Protein AF-E6PQ91-F1 (afdb_monomer_lite)

pLDDT: mean 70.3, std 15.84, range [35.09, 85.69]

Organism: NCBI:txid410659

Radius of gyration: 25.26 Å; chains: 1; bounding box: 86×30×54 Å

Sequence (144 aa):
MIPDSFNPLPKPHRSPARTGSLPDGFEAFWSTYPCKKAKTKAVKVWESLNPDAQLLAAILTGIERDKQSDQWQRDDGRFIPHPVTWLNGRRWEDETGNANASTSPSAWWELSGFSSEAEAIDAGCQQWNWREFSAGKRIEGVTA

Structure (mmCIF, N/CA/C/O backbone):
data_AF-E6PQ91-F1
#
_entry.id   AF-E6PQ91-F1
#
loop_
_atom_site.group_PDB
_atom_site.id
_atom_site.type_symbol
_atom_site.label_atom_id
_atom_site.label_alt_id
_atom_site.label_comp_id
_atom_site.label_asym_id
_atom_site.label_entity_id
_atom_site.label_seq_id
_atom_site.pdbx_PDB_ins_code
_atom_site.Cartn_x
_atom_site.Cartn_y
_atom_site.Cartn_z
_atom_site.occupancy
_atom_site.B_iso_or_equiv
_atom_site.auth_seq_id
_atom_site.auth_comp_id
_atom_site.auth_asym_id
_atom_site.auth_atom_id
_atom_site.pdbx_PDB_model_num
ATOM 1 N N . MET A 1 1 ? 35.495 -5.457 15.706 1.00 36.72 1 MET A N 1
ATOM 2 C CA . MET A 1 1 ? 35.298 -4.108 15.138 1.00 36.72 1 MET A CA 1
ATOM 3 C C . MET A 1 1 ? 34.645 -4.280 13.782 1.00 36.72 1 MET A C 1
ATOM 5 O O . MET A 1 1 ? 35.043 -5.165 13.039 1.00 36.72 1 MET A O 1
ATOM 9 N N . ILE A 1 2 ? 33.570 -3.536 13.574 1.00 35.09 2 ILE A N 1
ATOM 10 C CA . ILE A 1 2 ? 32.559 -3.661 12.518 1.00 35.09 2 ILE A CA 1
ATOM 11 C C . ILE A 1 2 ? 33.205 -3.484 11.131 1.00 35.09 2 ILE A C 1
ATOM 13 O O . ILE A 1 2 ? 33.841 -2.452 10.918 1.00 35.09 2 ILE A O 1
ATOM 17 N N . PRO A 1 3 ? 33.093 -4.437 10.185 1.00 36.03 3 PRO A N 1
ATOM 18 C CA . PRO A 1 3 ? 33.365 -4.150 8.787 1.00 36.03 3 PRO A CA 1
ATOM 19 C C . PRO A 1 3 ? 32.104 -3.524 8.184 1.00 36.03 3 PRO A C 1
ATOM 21 O O . PRO A 1 3 ? 31.292 -4.214 7.568 1.00 36.03 3 PRO A O 1
ATOM 24 N N . ASP A 1 4 ? 31.925 -2.217 8.389 1.00 35.59 4 ASP A N 1
ATOM 25 C CA . ASP A 1 4 ? 30.936 -1.421 7.660 1.00 35.59 4 ASP A CA 1
ATOM 26 C C . ASP A 1 4 ? 31.350 -1.384 6.189 1.00 35.59 4 ASP A C 1
ATOM 28 O O . ASP A 1 4 ? 32.138 -0.552 5.731 1.00 35.59 4 ASP A O 1
ATOM 32 N N . SER A 1 5 ? 30.860 -2.387 5.465 1.00 38.12 5 SER A N 1
ATOM 33 C CA . SER A 1 5 ? 30.945 -2.500 4.023 1.00 38.12 5 SER A CA 1
ATOM 34 C C . SER A 1 5 ? 30.253 -1.286 3.422 1.00 38.12 5 SER A C 1
ATOM 36 O O . SER A 1 5 ? 29.041 -1.268 3.224 1.00 38.12 5 SER A O 1
ATOM 38 N N . PHE A 1 6 ? 31.052 -0.262 3.129 1.00 45.38 6 PHE A N 1
ATOM 39 C CA . PHE A 1 6 ? 30.723 0.801 2.194 1.00 45.38 6 PHE A CA 1
ATOM 40 C C . PHE A 1 6 ? 30.440 0.157 0.832 1.00 45.38 6 PHE A C 1
ATOM 42 O O . PHE A 1 6 ? 31.322 0.036 -0.014 1.00 45.38 6 PHE A O 1
ATOM 49 N N . ASN A 1 7 ? 29.204 -0.300 0.636 1.00 44.72 7 ASN A N 1
ATOM 50 C CA . ASN A 1 7 ? 28.706 -0.724 -0.657 1.00 44.72 7 ASN A CA 1
ATOM 51 C C . ASN A 1 7 ? 28.346 0.549 -1.439 1.00 44.72 7 ASN A C 1
ATOM 53 O O . ASN A 1 7 ? 27.401 1.252 -1.065 1.00 44.72 7 ASN A O 1
ATOM 57 N N . PRO A 1 8 ? 29.116 0.925 -2.471 1.00 38.66 8 PRO A N 1
ATOM 58 C CA . PRO A 1 8 ? 28.908 2.185 -3.162 1.00 38.66 8 PRO A CA 1
ATOM 59 C C . PRO A 1 8 ? 27.568 2.152 -3.905 1.00 38.66 8 PRO A C 1
ATOM 61 O O . PRO A 1 8 ? 27.329 1.295 -4.755 1.00 38.66 8 PRO A O 1
ATOM 64 N N . LEU A 1 9 ? 26.705 3.123 -3.595 1.00 36.88 9 LEU A N 1
ATOM 65 C CA . LEU A 1 9 ? 25.474 3.415 -4.329 1.00 36.88 9 LEU A CA 1
ATOM 66 C C . LEU A 1 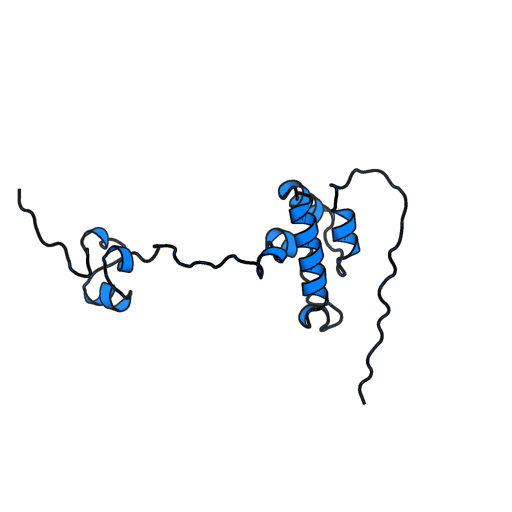9 ? 25.736 3.370 -5.849 1.00 36.88 9 LEU A C 1
ATOM 68 O O . LEU A 1 9 ? 26.633 4.076 -6.329 1.00 36.88 9 LEU A O 1
ATOM 72 N N . PRO A 1 10 ? 24.965 2.602 -6.642 1.00 40.94 10 PRO A N 1
ATOM 73 C CA . PRO A 1 10 ? 25.044 2.711 -8.087 1.00 40.94 10 PRO A CA 1
ATOM 74 C C . PRO A 1 10 ? 24.591 4.117 -8.500 1.00 40.94 10 PRO A C 1
ATOM 76 O O . PRO A 1 10 ? 23.462 4.541 -8.262 1.00 40.94 10 PRO A O 1
ATOM 79 N N . LYS A 1 11 ? 25.538 4.838 -9.098 1.00 39.62 11 LYS A N 1
ATOM 80 C CA . LYS A 1 11 ? 25.424 6.172 -9.702 1.00 39.62 11 LYS A CA 1
ATOM 81 C C . LYS A 1 11 ? 24.215 6.219 -10.655 1.00 39.62 11 LYS A C 1
ATOM 83 O O . LYS A 1 11 ? 23.959 5.210 -11.318 1.00 39.62 11 LYS A O 1
ATOM 88 N N . PRO A 1 12 ? 23.512 7.360 -10.807 1.00 40.59 12 PRO A N 1
ATOM 89 C CA . PRO A 1 12 ? 22.415 7.476 -11.762 1.00 40.59 12 PRO A CA 1
ATOM 90 C C . PRO A 1 12 ? 22.959 7.256 -13.177 1.00 40.59 12 PRO A C 1
ATOM 92 O O . PRO A 1 12 ? 23.655 8.102 -13.740 1.00 40.59 12 PRO A O 1
ATOM 95 N N . HIS A 1 13 ? 22.680 6.085 -13.750 1.00 39.12 13 HIS A N 1
ATOM 96 C CA . HIS A 1 13 ? 23.072 5.770 -15.114 1.00 39.12 13 HIS A CA 1
ATOM 97 C C . HIS A 1 13 ? 22.100 6.479 -16.056 1.00 39.12 13 HIS A C 1
ATOM 99 O O . HIS A 1 13 ? 21.082 5.918 -16.465 1.00 39.12 13 HIS A O 1
ATOM 105 N N . ARG A 1 14 ? 22.418 7.737 -16.384 1.00 52.03 14 ARG A N 1
ATOM 106 C CA . ARG A 1 14 ? 21.847 8.453 -17.526 1.00 52.03 14 ARG A CA 1
ATOM 107 C C . ARG A 1 14 ? 22.086 7.592 -18.766 1.00 52.03 14 ARG A C 1
ATOM 109 O O . ARG A 1 14 ? 23.173 7.604 -19.333 1.00 52.03 14 ARG A O 1
ATOM 116 N N . SER A 1 15 ? 21.080 6.819 -19.155 1.00 43.84 15 SER A N 1
ATOM 117 C CA . SER A 1 15 ? 21.093 6.018 -20.377 1.00 43.84 15 SER A CA 1
ATOM 118 C C . SER A 1 15 ? 20.114 6.674 -21.342 1.00 43.84 15 SER A C 1
ATOM 120 O O . SER A 1 15 ? 18.909 6.542 -21.146 1.00 43.84 15 SER A O 1
ATOM 122 N N . PRO A 1 16 ? 20.584 7.435 -22.341 1.00 55.44 16 PRO A N 1
ATOM 123 C CA . PRO A 1 16 ? 19.697 8.027 -23.323 1.00 55.44 16 PRO A CA 1
ATOM 124 C C . PRO A 1 16 ? 19.227 6.957 -24.319 1.00 55.44 16 PRO A C 1
ATOM 126 O O . PRO A 1 16 ? 20.029 6.190 -24.842 1.00 55.44 16 PRO A O 1
ATOM 129 N N . ALA A 1 17 ? 17.921 6.983 -24.593 1.00 52.81 17 ALA A N 1
ATOM 130 C CA . ALA A 1 17 ? 17.237 6.459 -25.774 1.00 52.81 17 ALA A CA 1
ATOM 131 C C . ALA A 1 17 ? 17.314 4.944 -26.058 1.00 52.81 17 ALA A C 1
ATOM 133 O O . ALA A 1 17 ? 18.310 4.425 -26.549 1.00 52.81 17 ALA A O 1
ATOM 134 N N . ARG A 1 18 ? 16.159 4.274 -25.924 1.00 43.28 18 ARG A N 1
ATOM 135 C CA . ARG A 1 18 ? 15.545 3.486 -27.013 1.00 43.28 18 ARG A CA 1
ATOM 136 C C . ARG A 1 18 ? 14.042 3.303 -26.752 1.00 43.28 18 ARG A C 1
ATOM 138 O O . ARG A 1 18 ? 13.630 2.430 -26.001 1.00 43.28 18 ARG A O 1
ATOM 145 N N . THR A 1 19 ? 13.273 4.205 -27.362 1.00 46.62 19 THR A N 1
ATOM 146 C CA . THR A 1 19 ? 11.939 4.015 -27.966 1.00 46.62 19 THR A CA 1
ATOM 147 C C . THR A 1 19 ? 11.053 2.888 -27.424 1.00 46.62 19 THR A C 1
ATOM 149 O O . THR A 1 19 ? 11.194 1.722 -27.792 1.00 46.62 19 THR A O 1
ATOM 152 N N . GLY A 1 20 ? 10.060 3.303 -26.648 1.00 47.81 20 GLY A N 1
ATOM 153 C CA . GLY A 1 20 ? 8.885 2.545 -26.241 1.00 47.81 20 GLY A CA 1
ATOM 154 C C . GLY A 1 20 ? 8.354 3.244 -25.005 1.00 47.81 20 GLY A C 1
ATOM 155 O O . GLY A 1 20 ? 8.860 2.960 -23.928 1.00 47.81 20 GLY A O 1
ATOM 156 N N . SER A 1 21 ? 7.477 4.241 -25.186 1.00 58.25 21 SER A N 1
ATOM 157 C CA . SER A 1 21 ? 7.013 5.152 -24.130 1.00 58.25 21 SER A CA 1
ATOM 158 C C . SER A 1 21 ? 6.598 4.380 -22.882 1.00 58.25 21 SER A C 1
ATOM 160 O O . SER A 1 21 ? 5.493 3.849 -22.811 1.00 58.25 21 SER A O 1
ATOM 162 N N . LEU A 1 22 ? 7.506 4.283 -21.911 1.00 64.50 22 LEU A N 1
ATOM 163 C CA . LEU A 1 22 ? 7.146 3.847 -20.577 1.00 64.50 22 LEU A CA 1
ATOM 164 C C . LEU A 1 22 ? 6.313 4.977 -19.964 1.00 64.50 22 LEU A C 1
ATOM 166 O O . LEU A 1 22 ? 6.584 6.146 -20.254 1.00 64.50 22 LEU A O 1
ATOM 170 N N . PRO A 1 23 ? 5.300 4.644 -19.157 1.00 67.81 23 PRO A N 1
ATOM 171 C CA . PRO A 1 23 ? 4.496 5.650 -18.484 1.00 67.81 23 PRO A CA 1
ATOM 172 C C . PRO A 1 23 ? 5.384 6.589 -17.661 1.00 67.81 23 PRO A C 1
ATOM 174 O O . PRO A 1 23 ? 6.396 6.164 -17.089 1.00 67.81 23 PRO A O 1
ATOM 177 N N . ASP A 1 24 ? 5.014 7.869 -17.640 1.00 69.94 24 ASP A N 1
ATOM 178 C CA . ASP A 1 24 ? 5.771 8.915 -16.953 1.00 69.94 24 ASP A CA 1
ATOM 179 C C . ASP A 1 24 ? 5.992 8.531 -15.475 1.00 69.94 24 ASP A C 1
ATOM 181 O O . ASP A 1 24 ? 5.142 7.899 -14.840 1.00 69.94 24 ASP A O 1
ATOM 185 N N . GLY A 1 25 ? 7.197 8.774 -14.956 1.00 74.12 25 GLY A N 1
ATOM 186 C CA . GLY A 1 25 ? 7.590 8.361 -13.604 1.00 74.12 25 GLY A CA 1
ATOM 187 C C . GLY A 1 25 ? 7.962 6.882 -13.405 1.00 74.12 25 GLY A C 1
ATOM 188 O O . GLY A 1 25 ? 8.700 6.575 -12.464 1.00 74.12 25 GLY A O 1
ATOM 189 N N . PHE A 1 26 ? 7.566 5.959 -14.294 1.00 80.56 26 PHE A N 1
ATOM 190 C CA . PHE A 1 26 ? 7.927 4.538 -14.153 1.00 80.56 26 PHE A CA 1
ATOM 191 C C . PHE A 1 26 ? 9.436 4.311 -14.265 1.00 80.56 26 PHE A C 1
ATOM 193 O O . PHE A 1 26 ? 9.996 3.459 -13.578 1.00 80.56 26 PHE A O 1
ATOM 200 N N . GLU A 1 27 ? 10.123 5.064 -15.126 1.00 80.94 27 GLU A N 1
ATOM 201 C CA . GLU A 1 27 ? 11.576 4.949 -15.277 1.00 80.94 27 GLU A CA 1
ATOM 202 C C . GLU A 1 27 ? 12.323 5.401 -14.014 1.00 80.94 27 GLU A C 1
ATOM 204 O O . GLU A 1 27 ? 13.299 4.756 -13.616 1.00 80.94 27 GLU A O 1
ATOM 209 N N . ALA A 1 28 ? 11.834 6.456 -13.352 1.00 80.62 28 ALA A N 1
ATOM 210 C CA . ALA A 1 28 ? 12.370 6.926 -12.079 1.00 80.62 28 ALA A CA 1
ATOM 211 C C . ALA A 1 28 ? 12.176 5.858 -10.993 1.00 80.62 28 ALA A C 1
ATOM 213 O O . ALA A 1 28 ? 13.149 5.421 -10.380 1.00 80.62 28 ALA A O 1
ATOM 214 N N . PHE A 1 29 ? 10.951 5.339 -10.856 1.00 83.25 29 PHE A N 1
ATOM 215 C CA . PHE A 1 29 ? 10.625 4.207 -9.983 1.00 83.25 29 PHE A CA 1
ATOM 216 C C . PHE A 1 29 ? 11.549 3.000 -10.225 1.00 83.25 29 PHE A C 1
ATOM 218 O O . PHE A 1 29 ? 12.181 2.474 -9.306 1.00 83.25 29 PHE A O 1
ATOM 225 N N . TRP A 1 30 ? 11.678 2.582 -11.486 1.00 83.50 30 TRP A N 1
ATOM 226 C CA . TRP A 1 30 ? 12.459 1.413 -11.886 1.00 83.50 30 TRP A CA 1
ATOM 227 C C . TRP A 1 30 ? 13.964 1.602 -11.673 1.00 83.50 30 TRP A C 1
ATOM 229 O O . TRP A 1 30 ? 14.700 0.633 -11.477 1.00 83.50 30 TRP A O 1
ATOM 239 N N . SER A 1 31 ? 14.445 2.842 -11.730 1.00 79.88 31 SER A N 1
ATOM 240 C CA . SER A 1 31 ? 15.849 3.174 -11.496 1.00 79.88 31 SER A CA 1
ATOM 241 C C . SER A 1 31 ? 16.205 3.150 -10.012 1.00 79.88 31 SER A C 1
ATOM 243 O O . SER A 1 31 ? 17.278 2.642 -9.681 1.00 79.88 31 SER A O 1
ATOM 245 N N . THR A 1 32 ? 15.299 3.610 -9.145 1.00 79.69 32 THR A N 1
ATOM 246 C CA . THR A 1 32 ? 15.467 3.637 -7.682 1.00 79.69 32 THR A CA 1
ATOM 247 C C . THR A 1 32 ? 15.401 2.242 -7.055 1.00 79.69 32 THR A C 1
ATOM 249 O O . THR A 1 32 ? 16.083 1.980 -6.062 1.00 79.69 32 THR A O 1
ATOM 252 N N . TYR A 1 33 ? 14.622 1.328 -7.645 1.00 81.31 33 TYR A N 1
ATOM 253 C CA . TYR A 1 33 ? 14.413 -0.012 -7.100 1.00 81.31 33 TYR A CA 1
ATOM 254 C C . TYR A 1 33 ? 15.667 -0.912 -7.237 1.00 81.31 33 TYR A C 1
ATOM 256 O O . TYR A 1 33 ? 16.143 -1.129 -8.359 1.00 81.31 33 TYR A O 1
ATOM 264 N N . PRO A 1 34 ? 16.194 -1.493 -6.139 1.00 73.62 34 PRO A N 1
ATOM 265 C CA . PRO A 1 34 ? 17.400 -2.330 -6.177 1.00 73.62 34 PRO A CA 1
ATOM 266 C C . PRO A 1 34 ? 17.203 -3.675 -6.907 1.00 73.62 34 PRO A C 1
ATOM 268 O O . PRO A 1 34 ? 18.096 -4.115 -7.630 1.00 73.62 34 PRO A O 1
ATOM 271 N N . CYS A 1 35 ? 16.027 -4.311 -6.795 1.00 74.62 35 CYS A N 1
ATOM 272 C CA . CYS A 1 35 ? 15.731 -5.619 -7.404 1.00 74.62 35 CYS A CA 1
ATOM 273 C C . CYS A 1 35 ? 14.767 -5.516 -8.606 1.00 74.62 35 CYS A C 1
ATOM 275 O O . CYS A 1 35 ? 13.543 -5.564 -8.482 1.00 74.62 35 CYS A O 1
ATOM 277 N N . LYS A 1 36 ? 15.317 -5.394 -9.816 1.00 74.19 36 LYS A N 1
ATOM 278 C CA . LYS A 1 36 ? 14.560 -5.138 -11.057 1.00 74.19 36 LYS A CA 1
ATOM 279 C C . LYS A 1 36 ? 14.060 -6.429 -11.713 1.00 74.19 36 LYS A C 1
ATOM 281 O O . LYS A 1 36 ? 14.533 -6.823 -12.778 1.00 74.19 36 LYS A O 1
ATOM 286 N N . LYS A 1 37 ? 13.103 -7.112 -11.079 1.00 72.50 37 LYS A N 1
ATOM 287 C CA . LYS A 1 37 ? 12.505 -8.359 -11.598 1.00 72.50 37 LYS A CA 1
ATOM 288 C C . LYS A 1 37 ? 11.116 -8.130 -12.205 1.00 72.50 37 LYS A C 1
ATOM 290 O O . LYS A 1 37 ? 10.339 -7.326 -11.708 1.00 72.50 37 LYS A O 1
ATOM 295 N N . ALA A 1 38 ? 10.795 -8.881 -13.264 1.00 76.12 38 ALA A N 1
ATOM 296 C CA . ALA A 1 38 ? 9.479 -8.898 -13.921 1.00 76.12 38 ALA A CA 1
ATOM 297 C C . ALA A 1 38 ? 8.973 -7.526 -14.435 1.00 76.12 38 ALA A C 1
ATOM 299 O O . ALA A 1 38 ? 7.826 -7.147 -14.194 1.00 76.12 38 ALA A O 1
ATOM 300 N N . LYS A 1 39 ? 9.808 -6.805 -15.205 1.00 77.06 39 LYS A N 1
ATOM 301 C CA . LYS A 1 39 ? 9.501 -5.466 -15.756 1.00 77.06 39 LYS A CA 1
ATOM 302 C C . LYS A 1 39 ? 8.143 -5.389 -16.459 1.00 77.06 39 LYS A C 1
ATOM 304 O O . LYS A 1 39 ? 7.365 -4.495 -16.164 1.00 77.06 39 LYS A O 1
ATOM 309 N N . THR A 1 40 ? 7.816 -6.350 -17.323 1.00 80.56 40 THR A N 1
ATOM 310 C CA . THR A 1 40 ? 6.553 -6.365 -18.085 1.00 80.56 40 THR A CA 1
ATOM 311 C C . THR A 1 40 ? 5.315 -6.380 -17.186 1.00 80.56 40 THR A C 1
ATOM 313 O O . THR A 1 40 ? 4.328 -5.710 -17.467 1.00 80.56 40 THR A O 1
ATOM 316 N N . LYS A 1 41 ? 5.363 -7.128 -16.078 1.00 82.38 41 LYS A N 1
ATOM 317 C CA . LYS A 1 41 ? 4.265 -7.176 -15.104 1.00 82.38 41 LYS A CA 1
ATOM 318 C C . LYS A 1 41 ? 4.184 -5.873 -14.310 1.00 82.38 41 LYS A C 1
ATOM 320 O O . LYS A 1 41 ? 3.084 -5.420 -14.027 1.00 82.38 41 LYS A O 1
ATOM 325 N N . ALA A 1 42 ? 5.330 -5.274 -13.983 1.00 82.81 42 ALA A N 1
ATOM 326 C CA . ALA A 1 42 ? 5.383 -4.017 -13.245 1.00 82.81 42 ALA A CA 1
ATOM 327 C C . ALA A 1 42 ? 4.820 -2.860 -14.076 1.00 82.81 42 ALA A C 1
ATOM 329 O O . ALA A 1 42 ? 4.011 -2.103 -13.558 1.00 82.81 42 ALA A O 1
ATOM 330 N N . VAL A 1 43 ? 5.166 -2.785 -15.367 1.00 83.69 43 VAL A N 1
ATOM 331 C CA . VAL A 1 43 ? 4.591 -1.804 -16.303 1.00 83.69 43 VAL A CA 1
ATOM 332 C C . VAL A 1 43 ? 3.073 -1.954 -16.361 1.00 83.69 43 VAL A C 1
ATOM 334 O O . VAL A 1 43 ? 2.374 -0.979 -16.144 1.00 83.69 43 VAL A O 1
ATOM 337 N N . LYS A 1 44 ? 2.553 -3.179 -16.514 1.00 85.12 44 LYS A N 1
ATOM 338 C CA . LYS A 1 44 ? 1.101 -3.413 -16.562 1.00 85.12 44 LYS A CA 1
ATOM 339 C C . LYS A 1 44 ? 0.369 -2.945 -15.297 1.00 85.12 44 LYS A C 1
ATOM 341 O O . LYS A 1 44 ? -0.729 -2.403 -15.381 1.00 85.12 44 LYS A O 1
ATOM 346 N N . VAL A 1 45 ? 0.956 -3.178 -14.122 1.00 85.06 45 VAL A N 1
ATOM 347 C CA . VAL A 1 45 ? 0.388 -2.702 -12.849 1.00 85.06 45 VAL A CA 1
ATOM 348 C C . VAL A 1 45 ? 0.483 -1.185 -12.755 1.00 85.06 45 VAL A C 1
ATOM 350 O O . VAL A 1 45 ? -0.474 -0.552 -12.336 1.00 85.06 45 VAL A O 1
ATOM 353 N N . TRP A 1 46 ? 1.596 -0.598 -13.189 1.00 84.62 46 TRP A N 1
ATOM 354 C CA . TRP A 1 46 ? 1.786 0.848 -13.210 1.00 84.62 46 TRP A CA 1
ATOM 355 C C . TRP A 1 46 ? 0.799 1.558 -14.140 1.00 84.62 46 TRP A C 1
ATOM 357 O O . TRP A 1 46 ? 0.207 2.558 -13.757 1.00 84.62 46 TRP A O 1
ATOM 367 N N . GLU A 1 47 ? 0.569 1.019 -15.337 1.00 83.69 47 GLU A N 1
ATOM 368 C CA . GLU A 1 47 ? -0.436 1.521 -16.279 1.00 83.69 47 GLU A CA 1
ATOM 369 C C . GLU A 1 47 ? -1.848 1.432 -15.690 1.00 83.69 47 GLU A C 1
ATOM 371 O O . GLU A 1 47 ? -2.637 2.360 -15.834 1.00 83.69 47 GLU A O 1
ATOM 376 N N . SER A 1 48 ? -2.154 0.336 -14.987 1.00 83.75 48 SER A N 1
ATOM 377 C CA . SER A 1 48 ? -3.435 0.173 -14.294 1.00 83.75 48 SER A CA 1
ATOM 378 C C . SER A 1 48 ? -3.581 1.092 -13.080 1.00 83.75 48 SER A C 1
ATOM 380 O O . SER A 1 48 ? -4.705 1.434 -12.725 1.00 83.75 48 SER A O 1
ATOM 382 N N . LEU A 1 49 ? -2.474 1.436 -12.420 1.00 81.31 49 LEU A N 1
ATOM 383 C CA . LEU A 1 49 ? -2.442 2.346 -11.278 1.00 81.31 49 LEU A CA 1
ATOM 384 C C . LEU A 1 49 ? -2.579 3.803 -11.731 1.00 81.31 49 LEU A C 1
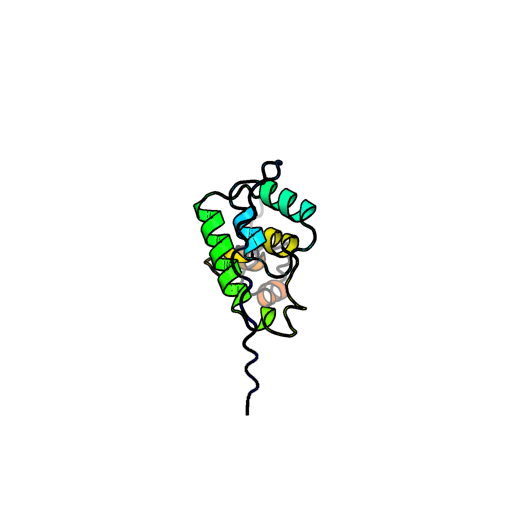ATOM 386 O O . LEU A 1 49 ? -3.165 4.596 -11.005 1.00 81.31 49 LEU A O 1
ATOM 390 N N . ASN A 1 50 ? -2.047 4.121 -12.916 1.00 81.38 50 ASN A N 1
ATOM 391 C CA . ASN A 1 50 ? -2.011 5.450 -13.522 1.00 81.38 50 ASN A CA 1
ATOM 392 C C . ASN A 1 50 ? -1.641 6.546 -12.501 1.00 81.38 50 ASN A C 1
ATOM 394 O O . ASN A 1 50 ? -2.482 7.370 -12.135 1.00 81.38 50 ASN A O 1
ATOM 398 N N . PRO A 1 51 ? -0.411 6.502 -11.954 1.00 77.00 51 PRO A N 1
ATOM 399 C CA . PRO A 1 51 ? -0.042 7.392 -10.872 1.00 77.00 51 PRO A CA 1
ATOM 400 C C . PRO A 1 51 ? 0.081 8.839 -11.347 1.00 77.00 51 PRO A C 1
ATOM 402 O O . PRO A 1 51 ? 0.847 9.140 -12.259 1.00 77.00 51 PRO A O 1
ATOM 405 N N . ASP A 1 52 ? -0.649 9.731 -10.678 1.00 82.50 52 ASP A N 1
ATOM 406 C CA . ASP A 1 52 ? -0.485 11.180 -10.809 1.00 82.50 52 ASP A CA 1
ATOM 407 C C . ASP A 1 52 ? 0.873 11.641 -10.239 1.00 82.50 52 ASP A C 1
ATOM 409 O O . ASP A 1 52 ? 1.516 10.913 -9.479 1.00 82.50 52 ASP A O 1
ATOM 413 N N . ALA A 1 53 ? 1.304 12.866 -10.548 1.00 79.25 53 ALA A N 1
ATOM 414 C CA . ALA A 1 53 ? 2.531 13.462 -10.020 1.00 79.25 53 ALA A CA 1
ATOM 415 C C . ALA A 1 53 ? 2.632 13.386 -8.483 1.00 79.25 53 ALA A C 1
ATOM 417 O O . ALA A 1 53 ? 3.706 13.092 -7.950 1.00 79.25 53 ALA A O 1
ATOM 418 N N . GLN A 1 54 ? 1.522 13.588 -7.763 1.00 79.94 54 GLN A N 1
ATOM 419 C CA . GLN A 1 54 ? 1.513 13.474 -6.300 1.00 79.94 54 GLN A CA 1
ATOM 420 C C . GLN A 1 54 ? 1.720 12.023 -5.836 1.00 79.94 54 GLN A C 1
ATOM 422 O O . GLN A 1 54 ? 2.453 11.760 -4.880 1.00 79.94 54 GLN A O 1
ATOM 427 N N . LEU A 1 55 ? 1.100 11.069 -6.534 1.00 82.50 55 LEU A N 1
ATOM 428 C CA . LEU A 1 55 ? 1.200 9.646 -6.225 1.00 82.50 55 LEU A CA 1
ATOM 429 C C . LEU A 1 55 ? 2.592 9.098 -6.563 1.00 82.50 55 LEU A C 1
ATOM 431 O O . LEU A 1 55 ? 3.161 8.329 -5.793 1.00 82.50 55 LEU A O 1
ATOM 435 N N . LEU A 1 56 ? 3.177 9.547 -7.672 1.00 83.88 56 LEU A N 1
ATOM 436 C CA . LEU A 1 56 ? 4.551 9.243 -8.053 1.00 83.88 56 LEU A CA 1
ATOM 437 C C . LEU A 1 56 ? 5.543 9.692 -6.976 1.00 83.88 56 LEU A C 1
ATOM 439 O O . LEU A 1 56 ? 6.425 8.918 -6.603 1.00 83.88 56 LEU A O 1
ATOM 443 N N . ALA A 1 57 ? 5.391 10.912 -6.455 1.00 84.31 57 ALA A N 1
ATOM 444 C CA . ALA A 1 57 ? 6.230 11.404 -5.367 1.00 84.31 57 ALA A CA 1
ATOM 445 C C . ALA A 1 57 ? 6.111 10.508 -4.122 1.00 84.31 57 ALA A C 1
ATOM 447 O O . ALA A 1 57 ? 7.130 10.086 -3.579 1.00 84.31 57 ALA A O 1
ATOM 448 N N . ALA A 1 58 ? 4.886 10.132 -3.733 1.00 84.31 58 ALA A N 1
ATOM 449 C CA . ALA A 1 58 ? 4.650 9.231 -2.605 1.00 84.31 58 ALA A CA 1
ATOM 450 C C . ALA A 1 58 ? 5.286 7.845 -2.817 1.00 84.31 58 ALA A C 1
ATOM 452 O O . ALA A 1 58 ? 5.939 7.319 -1.918 1.00 84.31 58 ALA A O 1
ATOM 453 N N . ILE A 1 59 ? 5.165 7.282 -4.023 1.00 85.19 59 ILE A N 1
ATOM 454 C CA . ILE A 1 59 ? 5.803 6.019 -4.408 1.00 85.19 59 ILE A CA 1
ATOM 455 C C . ILE A 1 59 ? 7.327 6.106 -4.261 1.00 85.19 59 ILE A C 1
ATOM 457 O O . ILE A 1 59 ? 7.939 5.217 -3.668 1.00 85.19 59 ILE A O 1
ATOM 461 N N . LEU A 1 60 ? 7.948 7.166 -4.784 1.00 83.50 60 LEU A N 1
ATOM 462 C CA . LEU A 1 60 ? 9.397 7.350 -4.705 1.00 83.50 60 LEU A CA 1
ATOM 463 C C . LEU A 1 60 ? 9.861 7.482 -3.250 1.00 83.50 60 LEU A C 1
ATOM 465 O O . LEU A 1 60 ? 10.781 6.770 -2.849 1.00 83.50 60 LEU A O 1
ATOM 469 N N . THR A 1 61 ? 9.176 8.297 -2.443 1.00 84.06 61 THR A N 1
ATOM 470 C CA . THR A 1 61 ? 9.454 8.435 -1.006 1.00 84.06 61 THR A CA 1
ATOM 471 C C . THR A 1 61 ? 9.282 7.111 -0.257 1.00 84.06 61 THR A C 1
ATOM 473 O O . THR A 1 61 ? 10.119 6.764 0.577 1.00 84.06 61 THR A O 1
ATOM 476 N N . GLY A 1 62 ? 8.246 6.333 -0.584 1.00 84.06 62 GLY A N 1
ATOM 477 C CA . GLY A 1 62 ? 8.019 5.009 -0.007 1.00 84.06 62 GLY A CA 1
ATOM 478 C C . GLY A 1 62 ? 9.182 4.054 -0.273 1.00 84.06 62 GLY A C 1
ATOM 479 O O . GLY A 1 62 ? 9.641 3.377 0.641 1.00 84.06 62 GLY A O 1
ATOM 480 N N . ILE A 1 63 ? 9.722 4.047 -1.495 1.00 83.50 63 ILE A N 1
ATOM 481 C CA . ILE A 1 63 ? 10.873 3.201 -1.857 1.00 83.50 63 ILE A CA 1
ATOM 482 C C . ILE A 1 63 ? 12.135 3.642 -1.136 1.00 83.50 63 ILE A C 1
ATOM 484 O O . ILE A 1 63 ? 12.909 2.790 -0.712 1.00 83.50 63 ILE A O 1
ATOM 488 N N . GLU A 1 64 ? 12.375 4.947 -1.008 1.00 82.94 64 GLU A N 1
ATOM 489 C CA . GLU A 1 64 ? 13.536 5.440 -0.267 1.00 82.94 64 GLU A CA 1
ATOM 490 C C . GLU A 1 64 ? 13.485 5.014 1.204 1.00 82.94 64 GLU A C 1
ATOM 492 O O . GLU A 1 64 ? 14.501 4.558 1.728 1.00 82.94 64 GLU A O 1
ATOM 497 N N . ARG A 1 65 ? 12.303 5.058 1.830 1.00 80.25 65 ARG A N 1
ATOM 498 C CA . ARG A 1 65 ? 12.074 4.549 3.191 1.00 80.25 65 ARG A CA 1
ATOM 499 C C . ARG A 1 65 ? 12.309 3.040 3.286 1.00 80.25 65 ARG A C 1
ATOM 501 O O . ARG A 1 65 ? 13.089 2.601 4.124 1.00 80.25 65 ARG A O 1
ATOM 508 N N . ASP A 1 66 ? 11.676 2.248 2.421 1.00 78.50 66 ASP A N 1
ATOM 509 C CA . ASP A 1 66 ? 11.813 0.781 2.401 1.00 78.50 66 ASP A CA 1
ATOM 510 C C . ASP A 1 66 ? 13.278 0.365 2.170 1.00 78.50 66 ASP A C 1
ATOM 512 O O . ASP A 1 66 ? 13.807 -0.512 2.844 1.00 78.50 66 ASP A O 1
ATOM 516 N N . LYS A 1 67 ? 13.980 1.064 1.272 1.00 77.88 67 LYS A N 1
ATOM 517 C CA . LYS A 1 67 ? 15.405 0.856 0.981 1.00 77.88 67 LYS A CA 1
ATOM 518 C C . LYS A 1 67 ? 16.314 1.200 2.163 1.00 77.88 67 LYS A C 1
ATOM 520 O O . LYS A 1 67 ? 17.386 0.610 2.302 1.00 77.88 67 LYS A O 1
ATOM 525 N N . GLN A 1 68 ? 15.918 2.160 2.992 1.00 77.00 68 GLN A N 1
ATOM 526 C CA . GLN A 1 68 ? 16.608 2.484 4.240 1.00 77.00 68 GLN A CA 1
ATOM 527 C C . GLN A 1 68 ? 16.270 1.508 5.374 1.00 77.00 68 GLN A C 1
ATOM 529 O O . GLN A 1 68 ? 16.976 1.497 6.376 1.00 77.00 68 GLN A O 1
ATOM 534 N N . SER A 1 69 ? 15.234 0.683 5.217 1.00 75.00 69 SER A N 1
ATOM 535 C CA . SER A 1 69 ? 14.828 -0.285 6.228 1.00 75.00 69 SER A CA 1
ATOM 536 C C . SER A 1 69 ? 15.810 -1.453 6.315 1.00 75.00 69 SER A C 1
ATOM 538 O O . SER A 1 69 ? 16.259 -1.995 5.297 1.00 75.00 69 SER A O 1
ATOM 540 N N . ASP A 1 70 ? 16.076 -1.906 7.543 1.00 74.31 70 ASP A N 1
ATOM 541 C CA . ASP A 1 70 ? 16.882 -3.093 7.832 1.00 74.31 70 ASP A CA 1
ATOM 542 C C . ASP A 1 70 ? 16.427 -4.307 7.020 1.00 74.31 70 ASP A C 1
ATOM 544 O O . ASP A 1 70 ? 17.241 -5.137 6.638 1.00 74.31 70 ASP A O 1
ATOM 548 N N . GLN A 1 71 ? 15.136 -4.432 6.708 1.00 73.19 71 GLN A N 1
ATOM 549 C CA . GLN A 1 71 ? 14.628 -5.589 5.976 1.00 73.19 71 GLN A CA 1
ATOM 550 C C . GLN A 1 71 ? 15.137 -5.673 4.528 1.00 73.19 71 GLN A C 1
ATOM 552 O O . GLN A 1 71 ? 15.354 -6.778 4.032 1.00 73.19 71 GLN A O 1
ATOM 557 N N . TRP A 1 72 ? 15.356 -4.537 3.859 1.00 77.75 72 TRP A N 1
ATOM 558 C CA . TRP A 1 72 ? 15.941 -4.502 2.511 1.00 77.75 72 TRP A CA 1
ATOM 559 C C . TRP A 1 72 ? 17.468 -4.495 2.540 1.00 77.75 72 TRP A C 1
ATOM 561 O O . TRP A 1 72 ? 18.094 -4.925 1.575 1.00 77.75 72 TRP A O 1
ATOM 571 N N . GLN A 1 73 ? 18.071 -4.016 3.627 1.00 75.00 73 GLN A N 1
ATOM 572 C CA . GLN A 1 73 ? 19.524 -4.031 3.805 1.00 75.00 73 GLN A CA 1
ATOM 573 C C . GLN A 1 73 ? 20.038 -5.398 4.273 1.00 75.00 73 GLN A C 1
ATOM 575 O O . GLN A 1 73 ? 21.167 -5.778 3.965 1.00 75.00 73 GLN A O 1
ATOM 580 N N . ARG A 1 74 ? 19.210 -6.170 4.986 1.00 74.81 74 ARG A N 1
ATOM 581 C CA . ARG A 1 74 ? 19.548 -7.519 5.445 1.00 74.81 74 ARG A CA 1
ATOM 582 C C . ARG A 1 74 ? 19.650 -8.489 4.271 1.00 74.81 74 ARG A C 1
ATOM 584 O O . ARG A 1 74 ? 18.820 -8.497 3.363 1.00 74.81 74 ARG A O 1
ATOM 591 N N . ASP A 1 75 ? 20.662 -9.352 4.353 1.00 68.31 75 ASP A N 1
ATOM 592 C CA . ASP A 1 75 ? 20.932 -10.430 3.391 1.00 68.31 75 ASP A CA 1
ATOM 593 C C . ASP A 1 75 ? 21.145 -9.918 1.950 1.00 68.31 75 ASP A C 1
ATOM 595 O O . ASP A 1 75 ? 20.634 -10.491 0.992 1.00 68.31 75 ASP A O 1
ATOM 599 N N . ASP A 1 76 ? 21.837 -8.782 1.794 1.00 63.41 76 ASP A N 1
ATOM 600 C CA . ASP A 1 76 ? 22.119 -8.150 0.492 1.00 63.41 76 ASP A CA 1
ATOM 601 C C . ASP A 1 76 ? 20.854 -7.877 -0.346 1.00 63.41 76 ASP A C 1
ATOM 603 O O . ASP 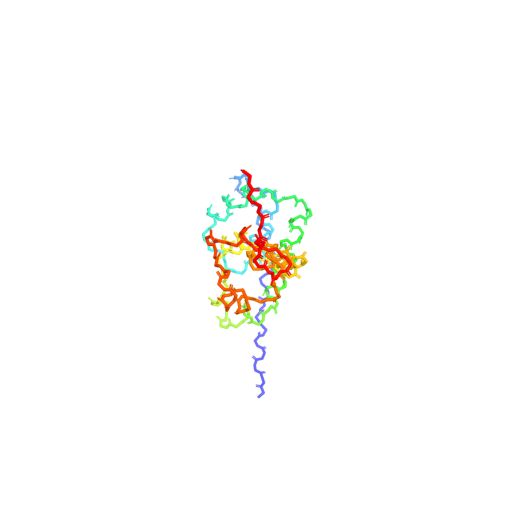A 1 76 ? 20.863 -7.903 -1.581 1.00 63.41 76 ASP A O 1
ATOM 607 N N . GLY A 1 77 ? 19.722 -7.636 0.322 1.00 64.88 77 GLY A N 1
ATOM 608 C CA . GLY A 1 77 ? 18.450 -7.425 -0.353 1.00 64.88 77 GLY A CA 1
ATOM 609 C C . GLY A 1 77 ? 17.807 -8.704 -0.894 1.00 64.88 77 GLY A C 1
ATOM 610 O O . GLY A 1 77 ? 16.944 -8.655 -1.777 1.00 64.88 77 GLY A O 1
ATOM 611 N N . ARG A 1 78 ? 18.155 -9.875 -0.350 1.00 68.31 78 ARG A N 1
ATOM 612 C CA . ARG A 1 78 ? 17.475 -11.140 -0.671 1.00 68.31 78 ARG A CA 1
ATOM 613 C C . ARG A 1 78 ? 15.971 -11.083 -0.396 1.00 68.31 78 ARG A C 1
ATOM 615 O O . ARG A 1 78 ? 15.205 -11.726 -1.111 1.00 68.31 78 ARG A O 1
ATOM 622 N N . PHE A 1 79 ? 15.551 -10.303 0.600 1.00 72.62 79 PHE A N 1
ATOM 623 C CA . PHE A 1 79 ? 14.147 -10.149 0.992 1.00 72.62 79 PHE A CA 1
ATOM 624 C C . PHE A 1 79 ? 13.436 -8.959 0.332 1.00 72.62 79 PHE A C 1
ATOM 626 O O . PHE A 1 79 ? 12.322 -8.627 0.730 1.00 72.62 79 PHE A O 1
ATOM 633 N N . ILE A 1 80 ? 14.028 -8.333 -0.694 1.00 76.38 80 ILE A N 1
ATOM 634 C CA . ILE A 1 80 ? 13.353 -7.261 -1.433 1.00 76.38 80 ILE A CA 1
ATOM 635 C C . ILE A 1 80 ? 12.165 -7.864 -2.209 1.00 76.38 80 ILE A C 1
ATOM 637 O O . ILE A 1 80 ? 12.373 -8.754 -3.048 1.00 76.38 80 ILE A O 1
ATOM 641 N N . PRO A 1 81 ? 10.923 -7.398 -1.973 1.00 78.56 81 PRO A N 1
ATOM 642 C CA . PRO A 1 81 ? 9.763 -7.882 -2.706 1.00 78.56 81 PRO A CA 1
ATOM 643 C C . PRO A 1 81 ? 9.882 -7.572 -4.205 1.00 78.56 81 PRO A C 1
ATOM 645 O O . PRO A 1 81 ? 10.685 -6.765 -4.660 1.00 78.56 81 PRO A O 1
ATOM 648 N N . HIS A 1 82 ? 9.076 -8.229 -5.034 1.00 82.25 82 HIS A N 1
ATOM 649 C CA . HIS A 1 82 ? 9.030 -7.853 -6.445 1.00 82.25 82 HIS A CA 1
ATOM 650 C C . HIS A 1 82 ? 8.383 -6.466 -6.591 1.00 82.25 82 HIS A C 1
ATOM 652 O O . HIS A 1 82 ? 7.392 -6.204 -5.907 1.00 82.25 82 HIS A O 1
ATOM 658 N N . PRO A 1 83 ? 8.830 -5.616 -7.538 1.00 80.50 83 PRO A N 1
ATOM 659 C CA . PRO A 1 83 ? 8.221 -4.302 -7.763 1.00 80.50 83 PRO A CA 1
ATOM 660 C C . PRO A 1 83 ? 6.725 -4.417 -8.089 1.00 80.50 83 PRO A C 1
ATOM 662 O O . PRO A 1 83 ? 5.936 -3.577 -7.688 1.00 80.50 83 PRO A O 1
ATOM 665 N N . VAL A 1 84 ? 6.310 -5.510 -8.737 1.00 84.56 84 VAL A N 1
ATOM 666 C CA . VAL A 1 84 ? 4.899 -5.856 -8.978 1.00 84.56 84 VAL A CA 1
ATOM 667 C C . VAL A 1 84 ? 4.129 -6.014 -7.669 1.00 84.56 84 VAL A C 1
ATOM 669 O O . VAL A 1 84 ? 3.049 -5.456 -7.518 1.00 84.56 84 VAL A O 1
ATOM 672 N N . THR A 1 85 ? 4.668 -6.792 -6.732 1.00 85.06 85 THR A N 1
ATOM 673 C CA . THR A 1 85 ? 4.043 -7.061 -5.434 1.00 85.06 85 THR A CA 1
ATOM 674 C C . THR A 1 85 ? 4.013 -5.803 -4.580 1.00 85.06 85 THR A C 1
ATOM 676 O O . THR A 1 85 ? 2.998 -5.518 -3.957 1.00 85.06 85 THR A O 1
ATOM 679 N N . TRP A 1 86 ? 5.095 -5.025 -4.600 1.00 85.69 86 TRP A N 1
ATOM 680 C CA . TRP A 1 86 ? 5.188 -3.758 -3.885 1.00 85.69 86 TRP A CA 1
ATOM 681 C C . TRP A 1 86 ? 4.178 -2.730 -4.428 1.00 85.69 86 TRP A C 1
ATOM 683 O O . TRP A 1 86 ? 3.474 -2.096 -3.644 1.00 85.69 86 TRP A O 1
ATOM 693 N N . LEU A 1 87 ? 4.017 -2.654 -5.760 1.00 85.19 87 LEU A N 1
ATOM 694 C CA . LEU A 1 87 ? 3.020 -1.797 -6.411 1.00 85.19 87 LEU A CA 1
ATOM 695 C C . LEU A 1 87 ? 1.576 -2.232 -6.113 1.00 85.19 87 LEU A C 1
ATOM 697 O O . LEU A 1 87 ? 0.751 -1.406 -5.741 1.00 85.19 87 LEU A O 1
ATOM 701 N N . ASN A 1 88 ? 1.266 -3.529 -6.239 1.00 83.81 88 ASN A N 1
ATOM 702 C CA . ASN A 1 88 ? -0.070 -4.054 -5.917 1.00 83.81 88 ASN A CA 1
ATOM 703 C C . ASN A 1 88 ? -0.418 -3.879 -4.436 1.00 83.81 88 ASN A C 1
ATOM 705 O O . ASN A 1 88 ? -1.569 -3.632 -4.094 1.00 83.81 88 ASN A O 1
ATOM 709 N N . GLY A 1 89 ? 0.580 -4.023 -3.565 1.00 78.69 89 GLY A N 1
ATOM 710 C CA . GLY A 1 89 ? 0.425 -3.887 -2.125 1.00 78.69 89 GLY A CA 1
ATOM 711 C C . GLY A 1 89 ? 0.356 -2.446 -1.638 1.00 78.69 89 GLY A C 1
ATOM 712 O O . GLY A 1 89 ? 0.308 -2.271 -0.427 1.00 78.69 89 GLY A O 1
ATOM 713 N N . ARG A 1 90 ? 0.398 -1.446 -2.536 1.00 81.00 90 ARG A N 1
ATOM 714 C CA . ARG A 1 90 ? 0.328 -0.016 -2.192 1.00 81.00 90 ARG A CA 1
ATOM 715 C C . ARG A 1 90 ? 1.238 0.358 -1.027 1.00 81.00 90 ARG A C 1
ATOM 717 O O . ARG A 1 90 ? 0.866 1.108 -0.134 1.00 81.00 90 ARG A O 1
ATOM 724 N N . ARG A 1 91 ? 2.444 -0.215 -1.009 1.00 76.56 91 ARG A N 1
ATOM 725 C CA . ARG A 1 91 ? 3.316 -0.199 0.175 1.00 76.56 91 ARG A CA 1
ATOM 726 C C . ARG A 1 91 ? 3.780 1.204 0.571 1.00 76.56 91 ARG A C 1
ATOM 728 O O . ARG A 1 91 ? 4.124 1.420 1.723 1.00 76.56 91 ARG A O 1
ATOM 735 N N . TRP A 1 92 ? 3.720 2.163 -0.352 1.00 81.06 92 TRP A N 1
ATOM 736 C CA . TRP A 1 92 ? 3.951 3.578 -0.056 1.00 81.06 92 TRP A CA 1
ATOM 737 C C . TRP A 1 92 ? 2.820 4.236 0.760 1.00 81.06 92 TRP A C 1
ATOM 739 O O . TRP A 1 92 ? 3.060 5.259 1.393 1.00 81.06 92 TRP A O 1
ATOM 749 N N . GLU A 1 93 ? 1.610 3.665 0.766 1.00 70.38 93 GLU A N 1
ATOM 750 C CA . GLU A 1 93 ? 0.457 4.125 1.561 1.00 70.38 93 GLU A CA 1
ATOM 751 C C . GLU A 1 93 ? 0.355 3.407 2.917 1.00 70.38 93 GLU A C 1
ATOM 753 O O . GLU A 1 93 ? -0.249 3.948 3.840 1.00 70.38 93 GLU A O 1
ATOM 758 N N . ASP A 1 94 ? 0.969 2.223 3.055 1.00 64.00 94 ASP A N 1
ATOM 759 C CA . ASP A 1 94 ? 0.858 1.330 4.227 1.00 64.00 94 ASP A CA 1
ATOM 760 C C . ASP A 1 94 ? 1.240 2.020 5.554 1.00 64.00 94 ASP A C 1
ATOM 762 O O . ASP A 1 94 ? 0.714 1.665 6.604 1.00 64.00 94 ASP A O 1
ATOM 766 N N . GLU A 1 95 ? 2.075 3.068 5.514 1.00 54.94 95 GLU A N 1
ATOM 767 C CA . GLU A 1 95 ? 2.473 3.832 6.709 1.00 54.94 95 GLU A CA 1
ATOM 768 C C . GLU A 1 95 ? 2.015 5.303 6.727 1.00 54.94 95 GLU A C 1
ATOM 770 O O . GLU A 1 95 ? 2.306 6.020 7.685 1.00 54.94 95 GLU A O 1
ATOM 775 N N . THR A 1 96 ? 1.253 5.769 5.727 1.00 46.62 96 THR A N 1
ATOM 776 C CA . THR A 1 96 ? 0.667 7.124 5.740 1.00 46.62 96 THR A CA 1
ATOM 777 C C . THR A 1 96 ? -0.858 7.044 5.733 1.00 46.62 96 THR A C 1
ATOM 779 O O . THR A 1 96 ? -1.504 7.190 4.705 1.00 46.62 96 THR A O 1
ATOM 782 N N . GLY A 1 97 ? -1.447 6.860 6.916 1.00 43.59 97 GLY A N 1
ATOM 783 C CA . GLY A 1 97 ? -2.774 7.417 7.197 1.00 43.59 97 GLY A CA 1
ATOM 784 C C . GLY A 1 97 ? -3.990 6.701 6.607 1.00 43.59 97 GLY A C 1
ATOM 785 O O . GLY A 1 97 ? -4.982 7.358 6.314 1.00 43.59 97 GLY A O 1
ATOM 786 N N . ASN A 1 98 ? -3.975 5.377 6.515 1.00 38.91 98 ASN A N 1
ATOM 787 C CA . ASN A 1 98 ? -5.214 4.619 6.672 1.00 38.91 98 ASN A CA 1
ATOM 788 C C . ASN A 1 98 ? -4.956 3.622 7.807 1.00 38.91 98 ASN A C 1
ATOM 790 O O . ASN A 1 98 ? -4.653 2.454 7.600 1.00 38.91 98 ASN A O 1
ATOM 794 N N . ALA A 1 99 ? -4.960 4.049 9.069 1.00 43.59 99 ALA A N 1
ATOM 795 C CA . ALA A 1 99 ? -6.224 4.104 9.794 1.00 43.59 99 ALA A CA 1
ATOM 796 C C . ALA A 1 99 ? -7.348 3.330 9.074 1.00 43.59 99 ALA A C 1
ATOM 798 O O . ALA A 1 99 ? -8.410 3.863 8.817 1.00 43.59 99 ALA A O 1
ATOM 799 N N . ASN A 1 100 ? -7.152 2.027 8.857 1.00 42.78 100 ASN A N 1
ATOM 800 C CA . ASN A 1 100 ? -8.116 1.116 9.445 1.00 42.78 100 ASN A CA 1
ATOM 801 C C . ASN A 1 100 ? -8.169 1.538 10.938 1.00 42.78 100 ASN A C 1
ATOM 803 O O . ASN A 1 100 ? -7.364 1.077 11.728 1.00 42.78 100 ASN A O 1
ATOM 807 N N . ALA A 1 101 ? -8.979 2.482 11.425 1.00 44.19 101 ALA A N 1
ATOM 808 C CA . ALA A 1 101 ? -1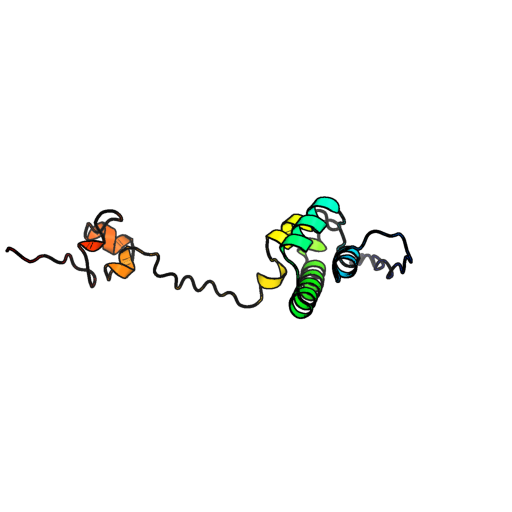0.411 2.585 11.194 1.00 44.19 101 ALA A CA 1
ATOM 809 C C . ALA A 1 101 ? -10.992 1.270 10.671 1.00 44.19 101 ALA A C 1
ATOM 811 O O . ALA A 1 101 ? -11.852 1.230 9.800 1.00 44.19 101 ALA A O 1
ATOM 812 N N . SER A 1 102 ? -10.653 0.196 11.379 1.00 45.56 102 SER A N 1
ATOM 813 C CA . SER A 1 102 ? -11.629 -0.793 11.812 1.00 45.56 102 SER A CA 1
ATOM 814 C C . SER A 1 102 ? -12.716 -0.130 12.686 1.00 45.56 102 SER A C 1
ATOM 816 O O . SER A 1 102 ? -13.137 -0.682 13.685 1.00 45.56 102 SER A O 1
ATOM 818 N N . THR A 1 103 ? -13.180 1.064 12.314 1.00 43.78 103 THR A N 1
ATOM 819 C CA . THR A 1 103 ? -14.536 1.550 12.527 1.00 43.78 103 THR A CA 1
ATOM 820 C C . THR A 1 103 ? -15.314 1.170 11.265 1.00 43.78 103 THR A C 1
ATOM 822 O O . THR A 1 103 ? -16.003 1.975 10.649 1.00 43.78 103 THR A O 1
ATOM 825 N N . SER A 1 104 ? -15.143 -0.073 10.814 1.00 45.75 104 SER A N 1
ATOM 826 C CA . SER A 1 104 ? -16.189 -0.724 10.048 1.00 45.75 104 SER A CA 1
ATOM 827 C C . SER A 1 104 ? -17.168 -1.262 11.086 1.00 45.75 104 SER A C 1
ATOM 829 O O . SER A 1 104 ? -16.749 -2.094 11.889 1.00 45.75 104 SER A O 1
ATOM 831 N N . PRO A 1 105 ? -18.448 -0.854 11.082 1.00 48.91 105 PRO A N 1
ATOM 832 C CA . PRO A 1 105 ? -19.499 -1.474 11.893 1.00 48.91 105 PRO A CA 1
ATOM 833 C C . PRO A 1 105 ? -19.840 -2.890 11.373 1.00 48.91 105 PRO A C 1
ATOM 835 O O . PRO A 1 105 ? -20.986 -3.209 11.076 1.00 48.91 105 PRO A O 1
ATOM 838 N N . SER A 1 106 ? -18.823 -3.736 11.174 1.00 57.75 106 SER A N 1
ATOM 839 C CA . SER A 1 106 ? -18.930 -5.097 10.620 1.00 57.75 106 SER A CA 1
ATOM 840 C C . SER A 1 106 ? -19.138 -6.170 11.689 1.00 57.75 106 SER A C 1
ATOM 842 O O . SER A 1 106 ? -19.356 -7.336 11.365 1.00 57.75 106 SER A O 1
ATOM 844 N N . ALA A 1 107 ? -19.106 -5.790 12.963 1.00 76.62 107 ALA A N 1
ATOM 845 C CA . ALA A 1 107 ?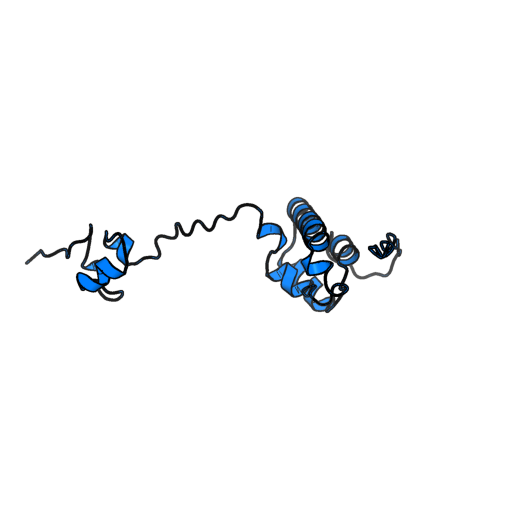 -19.503 -6.648 14.058 1.00 76.62 107 ALA A CA 1
ATOM 846 C C . ALA A 1 107 ? -21.035 -6.662 14.175 1.00 76.62 107 ALA A C 1
ATOM 848 O O . ALA A 1 107 ? -21.652 -5.731 14.688 1.00 76.62 107 ALA A O 1
ATOM 849 N N . TRP A 1 108 ? -21.665 -7.746 13.720 1.00 76.69 108 TRP A N 1
ATOM 850 C CA . TRP A 1 108 ? -23.111 -7.982 13.863 1.00 76.69 108 TRP A CA 1
ATOM 851 C C . TRP A 1 108 ? -23.591 -7.892 15.330 1.00 76.69 108 TRP A C 1
ATOM 853 O O . TRP A 1 108 ? -24.752 -7.573 15.586 1.00 76.69 108 TRP A O 1
ATOM 863 N N . TRP A 1 109 ? -22.692 -8.106 16.296 1.00 76.56 109 TRP A N 1
ATOM 864 C CA . TRP A 1 109 ? -22.944 -7.950 17.727 1.00 76.56 109 TRP A CA 1
ATOM 865 C C . TRP A 1 109 ? -23.004 -6.478 18.179 1.00 76.56 109 TRP A C 1
ATOM 867 O O . TRP A 1 109 ? -23.892 -6.144 18.959 1.00 76.56 109 TRP A O 1
ATOM 877 N N . GLU A 1 110 ? -22.188 -5.569 17.628 1.00 80.00 110 GLU A N 1
ATOM 878 C CA . GLU A 1 110 ? -22.297 -4.120 17.902 1.00 80.00 110 GLU A CA 1
ATOM 879 C C . GLU A 1 110 ? -23.594 -3.533 17.340 1.00 80.00 110 GLU A C 1
ATOM 881 O O . GLU A 1 110 ? -24.251 -2.721 17.990 1.00 80.00 110 GLU A O 1
ATOM 886 N N . LEU A 1 111 ? -24.014 -3.992 16.156 1.00 79.25 111 LEU A N 1
ATOM 887 C CA . LEU A 1 111 ? -25.291 -3.589 15.551 1.00 79.25 111 LEU A CA 1
ATOM 888 C C . LEU A 1 111 ? -26.498 -4.033 16.387 1.00 79.25 111 LEU A C 1
ATOM 890 O O . LEU A 1 111 ? -27.530 -3.367 16.404 1.00 79.25 111 LEU A O 1
ATOM 894 N N . SER A 1 112 ? -26.339 -5.139 17.108 1.00 79.12 112 SER A N 1
ATOM 895 C CA . SER A 1 112 ? -27.316 -5.656 18.065 1.00 79.12 112 SER A CA 1
ATOM 896 C C . SER A 1 112 ? -27.252 -4.936 19.420 1.00 79.12 112 SER A C 1
ATOM 898 O O . SER A 1 112 ? -28.067 -5.200 20.303 1.00 79.12 112 SER A O 1
ATOM 900 N N . GLY A 1 113 ? -26.288 -4.026 19.604 1.00 83.19 113 GLY A N 1
ATOM 901 C CA . GLY A 1 113 ? -26.032 -3.284 20.836 1.00 83.19 113 GLY A CA 1
ATOM 902 C C . GLY A 1 113 ? -25.265 -4.053 21.913 1.00 83.19 113 GLY A C 1
ATOM 903 O O . GLY A 1 113 ? -25.322 -3.655 23.073 1.00 83.19 113 GLY A O 1
ATOM 904 N N . PHE A 1 114 ? -24.577 -5.141 21.558 1.00 80.94 114 PHE A N 1
ATOM 905 C CA . PHE A 1 114 ? -23.651 -5.832 22.455 1.00 80.94 114 PHE A CA 1
ATOM 906 C C . PHE A 1 114 ? -22.251 -5.227 22.345 1.00 80.94 114 PHE A C 1
ATOM 908 O O . PHE A 1 114 ? -21.825 -4.827 21.265 1.00 80.94 114 PHE A O 1
ATOM 915 N N . SER A 1 115 ? -21.518 -5.189 23.459 1.00 82.19 115 SER A N 1
ATOM 916 C CA . SER A 1 115 ? -20.138 -4.682 23.499 1.00 82.19 115 SER A CA 1
ATOM 917 C C . SER A 1 115 ? -19.084 -5.733 23.153 1.00 82.19 115 SER A C 1
ATOM 919 O O . SER A 1 115 ? -17.909 -5.393 23.023 1.00 82.19 115 SER A O 1
ATOM 921 N N . SER A 1 116 ? -19.455 -7.008 23.023 1.00 80.88 116 SER A N 1
ATOM 922 C CA . SER A 1 116 ? -18.531 -8.086 22.660 1.00 80.88 116 SER A CA 1
ATOM 923 C C . SER A 1 116 ? -19.260 -9.279 22.046 1.00 80.88 116 SER A C 1
ATOM 925 O O . SER A 1 116 ? -20.392 -9.587 22.417 1.00 80.88 116 SER A O 1
ATOM 927 N N . GLU A 1 117 ? -18.575 -9.999 21.152 1.00 79.38 117 GLU A N 1
ATOM 928 C CA . GLU A 1 117 ? -19.066 -11.246 20.545 1.00 79.38 117 GLU A CA 1
ATOM 929 C C . GLU A 1 117 ? -19.449 -12.291 21.604 1.00 79.38 117 GLU A C 1
ATOM 931 O O . GLU A 1 117 ? -20.485 -12.936 21.482 1.00 79.38 117 GLU A O 1
ATOM 936 N N . ALA A 1 118 ? -18.656 -12.420 22.672 1.00 78.88 118 ALA A N 1
ATOM 937 C CA . ALA A 1 118 ? -18.932 -13.362 23.757 1.00 78.88 118 ALA A CA 1
ATOM 938 C C . ALA A 1 118 ? -20.267 -13.069 24.464 1.00 78.88 118 ALA A C 1
ATOM 940 O O . ALA A 1 118 ? -21.012 -13.995 24.770 1.00 78.88 118 ALA A O 1
ATOM 941 N N . GLU A 1 119 ? -20.590 -11.788 24.663 1.00 76.38 119 GLU A N 1
ATOM 942 C CA . GLU A 1 119 ? -21.850 -11.346 25.274 1.00 76.38 119 GLU A CA 1
ATOM 943 C C . GLU A 1 119 ? -23.041 -11.596 24.345 1.00 76.38 119 GLU A C 1
ATOM 945 O O . GLU A 1 119 ? -24.098 -12.046 24.782 1.00 76.38 119 GLU A O 1
ATOM 950 N N . ALA A 1 120 ? -22.854 -11.363 23.045 1.00 83.06 120 ALA A N 1
ATOM 951 C CA . ALA A 1 120 ? -23.871 -11.656 22.049 1.00 83.06 120 ALA A CA 1
ATOM 952 C C . ALA A 1 120 ? -24.157 -13.166 21.963 1.00 83.06 120 ALA A C 1
ATOM 954 O O . ALA A 1 120 ? -25.320 -13.562 21.990 1.00 83.06 120 ALA A O 1
ATOM 955 N N . ILE A 1 121 ? -23.122 -14.013 21.919 1.00 80.75 121 ILE A N 1
ATOM 956 C CA . ILE A 1 121 ? -23.277 -15.473 21.839 1.00 80.75 121 ILE A CA 1
ATOM 957 C C . ILE A 1 121 ? -23.952 -16.031 23.101 1.00 80.75 121 ILE A C 1
ATOM 959 O O . ILE A 1 121 ? -24.836 -16.880 22.974 1.00 80.75 121 ILE A O 1
ATOM 963 N N . ASP A 1 122 ? -23.583 -15.542 24.289 1.00 82.31 122 ASP A N 1
ATOM 964 C CA . ASP A 1 122 ? -24.198 -15.936 25.567 1.00 82.31 122 ASP A CA 1
ATOM 965 C C . ASP A 1 122 ? -25.687 -15.555 25.626 1.00 82.31 122 ASP A C 1
ATOM 967 O O . ASP A 1 122 ? -26.533 -16.360 26.014 1.00 82.31 122 ASP A O 1
ATOM 971 N N . ALA A 1 123 ? -26.036 -14.379 25.096 1.00 79.06 123 ALA A N 1
ATOM 972 C CA . ALA A 1 123 ? -27.418 -13.933 24.934 1.00 79.06 123 ALA A CA 1
ATOM 973 C C . ALA A 1 123 ? -28.190 -14.662 23.808 1.00 79.06 123 ALA A C 1
ATOM 975 O O . ALA A 1 123 ? -29.364 -14.364 23.569 1.00 79.06 123 ALA A O 1
ATOM 976 N N . GLY A 1 124 ? -27.557 -15.597 23.088 1.00 83.44 124 GLY A N 1
ATOM 977 C CA . GLY A 1 124 ? -28.149 -16.311 21.953 1.00 83.44 124 GLY A CA 1
ATOM 978 C C . GLY A 1 124 ? -28.254 -15.479 20.668 1.00 83.44 124 GLY A C 1
ATOM 979 O O . GLY A 1 124 ? -28.905 -15.897 19.709 1.00 83.44 124 GLY A O 1
ATOM 980 N N . CYS A 1 125 ? -27.612 -14.313 20.624 1.00 82.50 125 CYS A N 1
ATOM 981 C CA . CYS A 1 125 ? -27.463 -13.499 19.429 1.00 82.50 125 CYS A CA 1
ATOM 982 C C . CYS A 1 125 ? -26.360 -14.110 18.552 1.00 82.50 125 CYS A C 1
ATOM 984 O O . CYS A 1 125 ? -25.196 -14.185 18.939 1.00 82.50 125 CYS A O 1
ATOM 986 N N . GLN A 1 126 ? -26.737 -14.588 17.366 1.00 82.25 126 GLN A N 1
ATOM 987 C CA . GLN A 1 126 ? -25.825 -15.180 16.383 1.00 82.25 126 GLN A CA 1
ATOM 988 C C . GLN A 1 126 ? -25.963 -14.476 15.030 1.00 82.25 126 GLN A C 1
ATOM 990 O O . GLN A 1 126 ? -26.959 -13.807 14.764 1.00 82.25 126 GLN A O 1
ATOM 995 N N . GLN A 1 127 ? -25.001 -14.680 14.126 1.00 77.12 127 GLN A N 1
ATOM 996 C CA . GLN A 1 127 ? -24.950 -14.028 12.807 1.00 77.12 127 GLN A CA 1
ATOM 997 C C . GLN A 1 127 ? -26.222 -14.197 11.946 1.00 77.12 127 GLN A C 1
ATOM 999 O O . GLN A 1 127 ? -26.490 -13.369 11.082 1.00 77.12 127 GLN A O 1
ATOM 1004 N N . TRP A 1 128 ? -27.025 -15.238 12.163 1.00 78.19 128 TRP A N 1
ATOM 1005 C CA . TRP A 1 128 ? -28.287 -15.451 11.443 1.00 78.19 128 TRP A CA 1
ATOM 1006 C C . TRP A 1 128 ? -29.490 -14.740 12.091 1.00 78.19 128 TRP A C 1
ATOM 1008 O O . TRP A 1 128 ? -30.473 -14.483 11.405 1.00 78.19 128 TRP A O 1
ATOM 1018 N N . ASN A 1 129 ? -29.384 -14.360 13.370 1.00 83.62 129 ASN A N 1
ATOM 1019 C CA . ASN A 1 129 ? -30.478 -13.832 14.191 1.00 83.62 129 ASN A CA 1
ATOM 1020 C C . ASN A 1 129 ? -30.191 -12.476 14.852 1.00 83.62 129 ASN A C 1
ATOM 1022 O O . ASN A 1 129 ? -31.002 -11.991 15.633 1.00 83.62 129 ASN A O 1
ATOM 1026 N N . TRP A 1 130 ? -29.072 -11.828 14.527 1.00 79.50 130 TRP A N 1
ATOM 1027 C CA . TRP A 1 130 ? -28.657 -10.560 15.141 1.00 79.50 130 TRP A CA 1
ATOM 1028 C C . TRP A 1 130 ? -29.683 -9.427 14.985 1.00 79.50 130 TRP A C 1
ATOM 1030 O O . TRP A 1 130 ? -29.804 -8.566 15.845 1.00 79.50 130 TRP A O 1
ATOM 1040 N N . ARG A 1 131 ? -30.500 -9.464 13.926 1.00 80.50 131 ARG A N 1
ATOM 1041 C CA . ARG A 1 131 ? -31.581 -8.490 13.695 1.00 80.50 131 ARG A CA 1
ATOM 1042 C C . ARG A 1 131 ? -32.739 -8.611 14.693 1.00 80.50 131 ARG A C 1
ATOM 1044 O O . ARG A 1 131 ? -33.553 -7.698 14.762 1.00 80.50 131 ARG A O 1
ATOM 1051 N N . GLU A 1 132 ? -32.817 -9.710 15.445 1.00 82.38 132 GLU A N 1
ATOM 1052 C CA . GLU A 1 132 ? -33.757 -9.884 16.563 1.00 82.38 132 GLU A CA 1
ATOM 1053 C C . GLU A 1 132 ? -33.232 -9.286 17.878 1.00 82.38 132 GLU A C 1
ATOM 1055 O O . GLU A 1 132 ? -33.867 -9.423 18.925 1.00 82.38 132 GLU A O 1
ATOM 1060 N N . PHE A 1 133 ? -32.074 -8.624 17.854 1.00 82.00 133 PHE A N 1
ATOM 1061 C CA . PHE A 1 133 ? -31.454 -8.009 19.017 1.00 82.00 133 PHE A CA 1
ATOM 1062 C C . PHE A 1 133 ? -31.160 -6.532 18.740 1.00 82.00 133 PHE A C 1
ATOM 1064 O O . PHE A 1 133 ? -30.743 -6.154 17.649 1.00 82.00 133 PHE A O 1
ATOM 1071 N N . SER A 1 134 ? -31.400 -5.680 19.735 1.00 81.31 134 SER A N 1
ATOM 1072 C CA . SER A 1 134 ? -31.098 -4.247 19.684 1.00 81.31 134 SER A CA 1
ATOM 1073 C C . SER A 1 134 ? -30.777 -3.745 21.090 1.00 81.31 134 SER A C 1
ATOM 1075 O O . SER A 1 134 ? -31.434 -4.136 22.055 1.00 81.31 134 SER A O 1
ATOM 1077 N N . ALA A 1 135 ? -29.781 -2.863 21.217 1.00 80.31 135 ALA A N 1
ATOM 1078 C CA . ALA A 1 135 ? -29.299 -2.339 22.503 1.00 80.31 135 ALA A CA 1
ATOM 1079 C C . ALA A 1 135 ? -28.898 -3.428 23.533 1.00 80.31 135 ALA A C 1
ATOM 1081 O O . ALA A 1 135 ? -29.096 -3.249 24.735 1.00 80.31 135 ALA A O 1
ATOM 1082 N N . GLY A 1 136 ? -28.371 -4.568 23.069 1.00 76.88 136 GLY A N 1
ATOM 1083 C CA . GLY A 1 136 ? -27.878 -5.651 23.928 1.00 76.88 136 GLY A CA 1
ATOM 1084 C C . GLY A 1 136 ? -28.987 -6.516 24.533 1.00 76.88 136 GLY A C 1
ATOM 1085 O O . GLY A 1 136 ? -28.767 -7.218 25.518 1.00 76.88 136 GLY A O 1
ATOM 1086 N N . LYS A 1 137 ? -30.206 -6.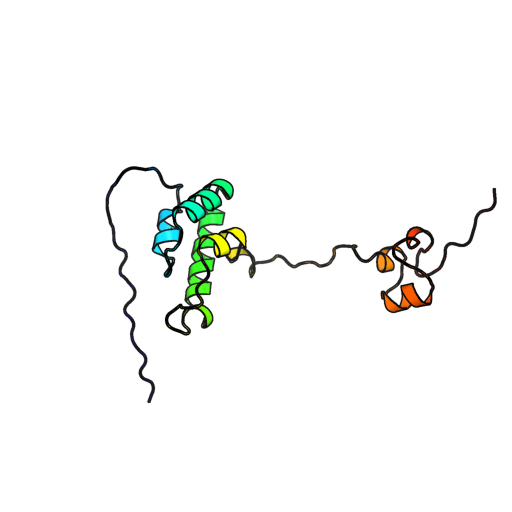452 23.983 1.00 80.62 137 LYS A N 1
ATOM 1087 C CA . LYS A 1 137 ? -31.354 -7.264 24.410 1.00 80.62 137 LYS A CA 1
ATOM 1088 C C . LYS A 1 137 ? -32.115 -7.795 23.203 1.00 80.62 137 LYS A C 1
ATOM 1090 O O . LYS A 1 137 ? -32.180 -7.134 22.166 1.00 80.62 137 LYS A O 1
ATOM 1095 N N . ARG A 1 138 ? -32.713 -8.984 23.343 1.00 80.31 138 ARG A N 1
ATOM 1096 C CA . ARG A 1 138 ? -33.646 -9.507 22.340 1.00 80.31 138 ARG A CA 1
ATOM 1097 C C . ARG A 1 138 ? -34.852 -8.575 22.293 1.00 80.31 138 ARG A C 1
ATOM 1099 O O . ARG A 1 138 ? -35.460 -8.312 23.331 1.00 80.31 138 ARG A O 1
ATOM 1106 N N . ILE A 1 139 ? -35.173 -8.059 21.112 1.00 78.94 139 ILE A N 1
ATOM 1107 C CA . ILE A 1 139 ? -36.374 -7.250 20.900 1.00 78.94 139 ILE A CA 1
ATOM 1108 C C . ILE A 1 139 ? -37.593 -8.174 20.901 1.00 78.94 139 ILE A C 1
ATOM 1110 O O . ILE A 1 139 ? -38.140 -8.522 19.862 1.00 78.94 139 ILE A O 1
ATOM 1114 N N . GLU A 1 140 ? -38.007 -8.628 22.080 1.00 69.00 140 GLU A N 1
ATOM 1115 C CA . GLU A 1 140 ? -39.293 -9.301 22.222 1.00 69.00 140 GLU A CA 1
ATOM 1116 C C . GLU A 1 140 ? -40.424 -8.266 22.140 1.00 69.00 140 GLU A C 1
ATOM 1118 O O . GLU A 1 140 ? -40.637 -7.491 23.072 1.00 69.00 140 GLU A O 1
ATOM 1123 N N . GLY A 1 141 ? -41.162 -8.273 21.022 1.00 65.06 141 GLY A N 1
ATOM 1124 C CA . GLY A 1 141 ? -42.555 -7.816 21.001 1.00 65.06 141 GLY A CA 1
ATOM 1125 C C . GLY A 1 141 ? -43.046 -7.137 19.718 1.00 65.06 141 GLY A C 1
ATOM 1126 O O . GLY A 1 141 ? -42.745 -5.973 19.487 1.00 65.06 141 GLY A O 1
ATOM 1127 N N . VAL A 1 142 ? -43.925 -7.813 18.964 1.00 43.22 142 VAL A N 1
ATOM 1128 C CA . VAL A 1 142 ? -45.302 -7.336 18.709 1.00 43.22 142 VAL A CA 1
ATOM 1129 C C . VAL A 1 142 ? -46.130 -8.460 18.083 1.00 43.22 142 VAL A C 1
ATOM 1131 O O . VAL A 1 142 ? -45.874 -8.940 16.984 1.00 43.22 142 VAL A O 1
ATOM 1134 N N . THR A 1 143 ? -47.139 -8.892 18.830 1.00 49.31 143 THR A N 1
ATOM 1135 C CA . THR A 1 143 ? -48.335 -9.516 18.282 1.00 49.31 143 THR A CA 1
ATOM 1136 C C . THR A 1 143 ? -49.108 -8.454 17.498 1.00 49.31 143 THR A C 1
ATOM 1138 O O . THR A 1 143 ? -49.457 -7.426 18.084 1.00 49.31 143 THR A O 1
ATOM 1141 N N . ALA A 1 144 ? -49.397 -8.704 16.226 1.00 46.41 144 ALA A N 1
ATOM 1142 C CA . ALA A 1 144 ? -50.609 -8.252 15.538 1.00 46.41 144 ALA A CA 1
ATOM 1143 C C . ALA A 1 144 ? -50.789 -9.089 14.269 1.00 46.41 144 ALA A C 1
ATOM 1145 O O . ALA A 1 144 ? -49.849 -9.098 13.443 1.00 46.41 144 ALA A O 1
#

Foldseek 3Di:
DDPPPPPDDPDQPPDDDDDDDQQPLVVVLCSLQPDNPDVVLLSVLCVVVVDDPVRSVLSSVLSVVVCPDPQCPPPVRPRPDHSNCCSVVVSSCVPPDPDPPPCPPPPLCVQLQHPDPVLCVVQVNDPVCSVCHHNSHRPDDDDD

Secondary structure (DSSP, 8-state):
---------------------PPTTHHHHHHH-S----HHHHHHHHHHH---HHHHHHHHHHHHHHHHSHHHHGGGGTTPPPHHHHHHTTTTTTTSS----------HHHHTT-SSHHHHHHTT--TTTGGGEETTEE------